Protein AF-A0A1S9TKF7-F1 (afdb_monomer)

Sequence (69 aa):
MNGNTAKKIEFQAENTAVKNEKYLDPKKWHKQDTTWALSLFGTAIGAGVLFLPINAGSGGLLSLLLITL

pLDDT: mean 72.69, std 12.17, range [52.22, 94.38]

InterPro domains:
  IPR018227 Amino acid/polyamine transporter 2 [PTHR35334] (13-68)

Foldseek 3Di:
DPPVVVVVVVVVVVVVVPPDPPPDPPVDDDPVNVVVVVVVVVVCCVVVVVVCVVCCVVVPDPVVVVVVD

Secondary structure (DSSP, 8-state):
--SHHHHHHHHHHHHHHHTT-----TTS--HHHHHHHHHHHHHHHHHHHHHHHHHHHHHTTHHHHHHH-

Mean predicted aligned error: 15.65 Å

Organism: Bacillus cereus (NCBI:txid1396)

Solvent-accessible surface area (backbone atoms only — not comparable to full-atom values): 4294 Å² total; per-residue (Å²): 144,78,72,67,60,60,59,52,50,52,52,47,51,52,54,55,73,64,60,74,82,70,75,74,57,88,92,53,93,49,75,63,56,54,53,54,49,52,51,54,47,52,51,52,50,54,51,53,61,58,57,42,56,75,45,36,79,77,55,47,71,62,63,55,51,71,73,75,106

Structure (mmCIF, N/CA/C/O backbone):
data_AF-A0A1S9TKF7-F1
#
_entry.id   AF-A0A1S9TKF7-F1
#
loop_
_atom_site.group_PDB
_atom_site.id
_atom_site.type_symbol
_atom_site.label_atom_id
_atom_site.label_alt_id
_atom_site.label_comp_id
_atom_site.label_asym_id
_atom_site.label_entity_id
_atom_site.label_seq_id
_atom_site.pdbx_PDB_ins_code
_atom_site.Cartn_x
_atom_site.Cartn_y
_atom_site.Cartn_z
_atom_site.occupancy
_atom_site.B_iso_or_equiv
_atom_site.auth_seq_id
_atom_site.auth_comp_id
_atom_site.auth_asym_id
_atom_site.auth_atom_id
_atom_site.pdbx_PDB_model_num
ATOM 1 N N . MET A 1 1 ? -36.627 -13.622 50.796 1.00 55.50 1 MET A N 1
ATOM 2 C CA . MET A 1 1 ? -37.086 -12.790 49.659 1.00 55.50 1 MET A CA 1
ATOM 3 C C . MET A 1 1 ? -35.868 -12.194 48.942 1.00 55.50 1 MET A C 1
ATOM 5 O O . MET A 1 1 ? -35.493 -11.085 49.274 1.00 55.50 1 MET A O 1
ATOM 9 N N . ASN A 1 2 ? -35.183 -12.912 48.036 1.00 61.94 2 ASN A N 1
ATOM 10 C CA . ASN A 1 2 ? -34.073 -12.322 47.248 1.00 61.94 2 ASN A CA 1
ATOM 11 C C . ASN A 1 2 ? -33.725 -13.133 45.975 1.00 61.94 2 ASN A C 1
ATOM 13 O O . ASN A 1 2 ? -32.572 -13.467 45.733 1.00 61.94 2 ASN A O 1
ATOM 17 N N . GLY A 1 3 ? -34.730 -13.519 45.182 1.00 63.94 3 GLY A N 1
ATOM 18 C CA . GLY A 1 3 ? -34.512 -14.218 43.901 1.00 63.94 3 GLY A CA 1
ATOM 19 C C . GLY A 1 3 ? -34.417 -13.286 42.683 1.00 63.94 3 GLY A C 1
ATOM 20 O O . GLY A 1 3 ? -34.031 -13.708 41.600 1.00 63.94 3 GLY A O 1
ATOM 21 N N . ASN A 1 4 ? -34.778 -12.010 42.841 1.00 75.75 4 ASN A N 1
ATOM 22 C CA . ASN A 1 4 ? -34.867 -11.032 41.750 1.00 75.75 4 ASN A CA 1
ATOM 23 C C . ASN A 1 4 ? -33.533 -10.318 41.462 1.00 75.75 4 ASN A C 1
ATOM 25 O O . ASN A 1 4 ? -33.308 -9.882 40.335 1.00 75.75 4 ASN A O 1
ATOM 29 N N . THR A 1 5 ? -32.635 -10.241 42.446 1.00 77.19 5 THR A N 1
ATOM 30 C CA . THR A 1 5 ? -31.335 -9.576 42.306 1.00 77.19 5 THR A CA 1
ATOM 31 C C . THR A 1 5 ? -30.376 -10.393 41.441 1.00 77.19 5 THR A C 1
ATOM 33 O O . THR A 1 5 ? -29.786 -9.840 40.521 1.00 77.19 5 THR A O 1
ATOM 36 N N . ALA A 1 6 ? -30.279 -11.712 41.649 1.00 75.50 6 ALA A N 1
ATOM 37 C CA . ALA A 1 6 ? -29.395 -12.581 40.860 1.00 75.50 6 ALA A CA 1
ATOM 38 C C . ALA A 1 6 ? -29.759 -12.576 39.365 1.00 75.50 6 ALA A C 1
ATOM 40 O 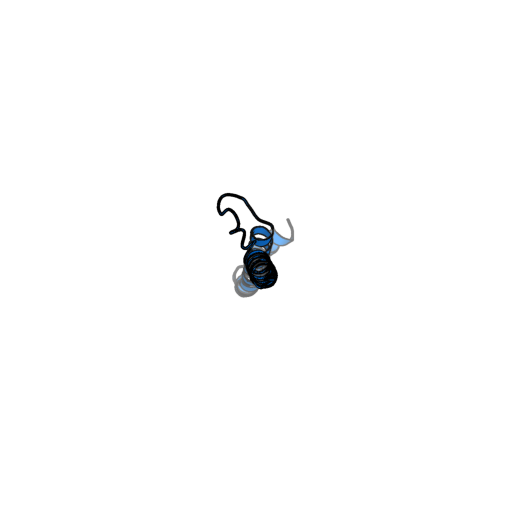O . ALA A 1 6 ? -28.900 -12.361 38.5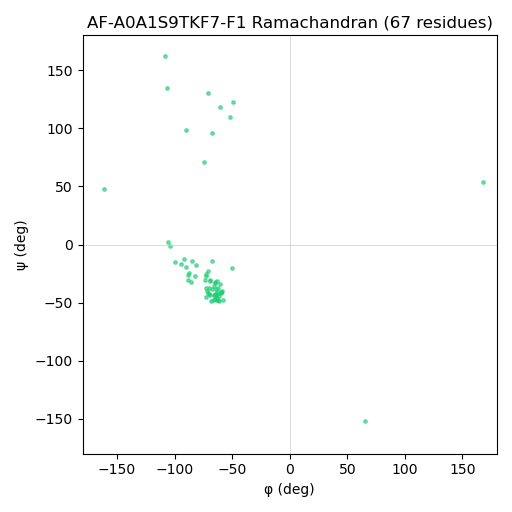15 1.00 75.50 6 ALA A O 1
ATOM 41 N N . LYS A 1 7 ? -31.058 -12.671 39.053 1.00 74.31 7 LYS A N 1
ATOM 42 C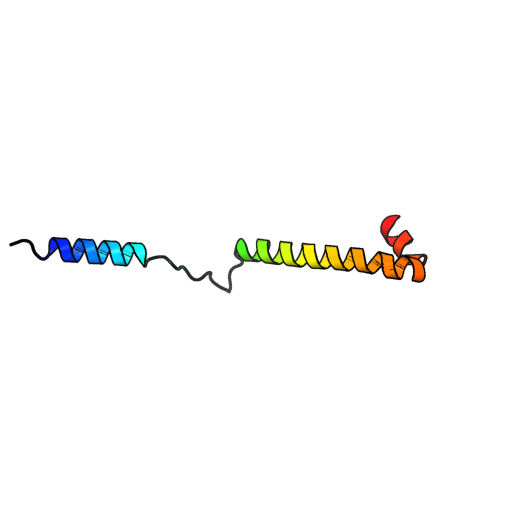 CA . LYS A 1 7 ? -31.561 -12.633 37.672 1.00 74.31 7 LYS A CA 1
ATOM 43 C C . LYS A 1 7 ? -31.270 -11.298 36.968 1.00 74.31 7 LYS A C 1
ATOM 45 O O . LYS A 1 7 ? -31.063 -11.269 35.760 1.00 74.31 7 LYS A O 1
ATOM 50 N N . LYS A 1 8 ? -31.226 -10.185 37.715 1.00 67.31 8 LYS A N 1
ATOM 51 C CA . LYS A 1 8 ? -30.862 -8.858 37.190 1.00 67.31 8 LYS A CA 1
ATOM 52 C C . LYS A 1 8 ? -29.363 -8.748 36.889 1.00 67.31 8 LYS A C 1
ATOM 54 O O . LYS A 1 8 ? -29.001 -8.110 35.906 1.00 67.31 8 LYS A O 1
ATOM 59 N N . ILE A 1 9 ? -28.516 -9.352 37.723 1.00 74.44 9 ILE A N 1
ATOM 60 C CA . ILE A 1 9 ? -27.056 -9.362 37.543 1.00 74.44 9 ILE A CA 1
ATOM 61 C C . ILE A 1 9 ? -26.677 -10.228 36.335 1.00 74.44 9 ILE A C 1
ATOM 63 O O . ILE A 1 9 ? -25.878 -9.794 35.516 1.00 74.44 9 ILE A O 1
ATOM 67 N N . GLU A 1 10 ? -27.293 -11.399 36.175 1.00 72.06 10 GLU A N 1
ATOM 68 C CA . GLU A 1 10 ? -27.062 -12.292 35.031 1.00 72.06 10 GLU A CA 1
ATOM 69 C C . GLU A 1 10 ? -27.552 -11.666 33.718 1.00 72.06 10 GLU A C 1
ATOM 71 O O . GLU A 1 10 ? -26.803 -11.614 32.747 1.00 72.06 10 GLU A O 1
ATOM 76 N N . PHE A 1 11 ? -28.737 -11.038 33.727 1.00 68.62 11 PHE A N 1
ATOM 77 C CA . PHE A 1 11 ? -29.233 -10.266 32.584 1.00 68.62 11 PHE A CA 1
ATOM 78 C C . PHE A 1 11 ? -28.327 -9.072 32.249 1.00 68.62 11 PHE A C 1
ATOM 80 O O . PHE A 1 11 ? -28.115 -8.783 31.078 1.00 68.62 11 PHE A O 1
ATOM 87 N N . GLN A 1 12 ? -27.754 -8.375 33.239 1.00 69.75 12 GLN A N 1
ATOM 88 C CA . GLN A 1 12 ? -26.812 -7.280 32.983 1.00 69.75 12 GLN A CA 1
ATOM 89 C C . GLN A 1 12 ? -25.461 -7.797 32.468 1.00 69.75 12 GLN A C 1
ATOM 91 O O . GLN A 1 12 ? -24.903 -7.190 31.559 1.00 69.75 12 GLN A O 1
ATOM 96 N N . ALA A 1 13 ? -24.943 -8.901 33.009 1.00 67.62 13 ALA A N 1
ATOM 97 C CA . ALA A 1 13 ? -23.691 -9.511 32.570 1.00 67.62 13 ALA A CA 1
ATOM 98 C C . ALA A 1 13 ? -23.804 -10.043 31.132 1.00 67.62 13 ALA A C 1
ATOM 100 O O . ALA A 1 13 ? -22.946 -9.741 30.308 1.00 67.62 13 ALA A O 1
ATOM 101 N N . GLU A 1 14 ? -24.907 -10.716 30.797 1.00 69.75 14 GLU A N 1
ATOM 102 C CA . GLU A 1 14 ? -25.219 -11.159 29.435 1.00 69.75 14 GLU A CA 1
ATOM 103 C C . GLU A 1 14 ? -25.391 -9.958 28.492 1.00 69.75 14 GLU A C 1
ATOM 105 O O . GLU A 1 14 ? -24.773 -9.895 27.433 1.00 69.75 14 GLU A O 1
ATOM 110 N N . ASN A 1 15 ? -26.139 -8.927 28.900 1.00 63.94 15 ASN A N 1
ATOM 111 C CA . ASN A 1 15 ? -26.366 -7.745 28.065 1.00 63.94 15 ASN A CA 1
ATOM 112 C C . ASN A 1 15 ? -25.112 -6.865 27.905 1.00 63.94 15 ASN A C 1
ATOM 114 O O . ASN A 1 15 ? -25.022 -6.126 26.931 1.00 63.94 15 ASN A O 1
ATOM 118 N N . THR A 1 16 ? -24.143 -6.944 28.823 1.00 63.62 16 THR A N 1
ATOM 119 C CA . THR A 1 16 ? -22.849 -6.241 28.729 1.00 63.62 16 THR A CA 1
ATOM 120 C C . THR A 1 16 ? -21.832 -7.047 27.918 1.00 63.62 16 THR A C 1
ATOM 122 O O . THR A 1 16 ? -21.036 -6.451 27.201 1.00 63.62 16 THR A O 1
ATOM 125 N N . ALA A 1 17 ? -21.898 -8.382 27.960 1.00 62.91 17 ALA A N 1
ATOM 126 C CA . ALA A 1 17 ? -21.097 -9.258 27.105 1.00 62.91 17 ALA A CA 1
ATOM 127 C C . ALA A 1 17 ? -21.585 -9.267 25.643 1.00 62.91 17 ALA A C 1
ATOM 129 O O . ALA A 1 17 ? -20.776 -9.399 24.732 1.00 62.91 17 ALA A O 1
ATOM 130 N N . VAL A 1 18 ? -22.891 -9.073 25.412 1.00 60.94 18 VAL A N 1
ATOM 131 C CA . VAL A 1 18 ? -23.507 -9.046 24.069 1.00 60.94 18 VAL A CA 1
ATOM 132 C C . VAL A 1 18 ? -23.538 -7.634 23.458 1.00 60.94 18 VAL A C 1
ATOM 134 O O . VAL A 1 18 ? -23.646 -7.471 22.243 1.00 60.94 18 VAL A O 1
ATOM 137 N N . LYS A 1 19 ? -23.404 -6.565 24.253 1.00 61.16 19 LYS A N 1
ATOM 138 C CA . LYS A 1 19 ? -23.361 -5.197 23.715 1.00 61.16 19 LYS A CA 1
ATOM 139 C C . LYS A 1 19 ? -21.936 -4.773 23.403 1.00 61.16 19 LYS A C 1
ATOM 141 O O . LYS A 1 19 ? -21.231 -4.261 24.265 1.00 61.16 19 LYS A O 1
ATOM 146 N N . ASN A 1 20 ? -21.570 -4.892 22.133 1.00 61.47 20 ASN A N 1
ATOM 147 C CA . ASN A 1 20 ? -21.234 -3.767 21.243 1.00 61.47 20 ASN A CA 1
ATOM 148 C C . ASN A 1 20 ? -20.579 -4.311 19.966 1.00 61.47 20 ASN A C 1
ATOM 150 O O . ASN A 1 20 ? -19.514 -3.858 19.551 1.00 61.47 20 ASN A O 1
ATOM 154 N N . GLU A 1 21 ? -21.241 -5.244 19.288 1.00 63.59 21 GLU A N 1
ATOM 155 C CA . GLU A 1 21 ? -20.934 -5.519 17.886 1.00 63.59 21 GLU A CA 1
ATOM 156 C C . GLU A 1 21 ? -21.506 -4.368 17.053 1.00 63.59 21 GLU A C 1
ATOM 158 O O . GLU A 1 21 ? -22.548 -4.470 16.406 1.00 63.59 21 GLU A O 1
ATOM 163 N N . LYS A 1 22 ? -20.875 -3.191 17.154 1.00 62.97 22 LYS A N 1
ATOM 164 C CA . LYS A 1 22 ? -21.167 -2.088 16.248 1.00 62.97 22 LYS A CA 1
ATOM 165 C C . LYS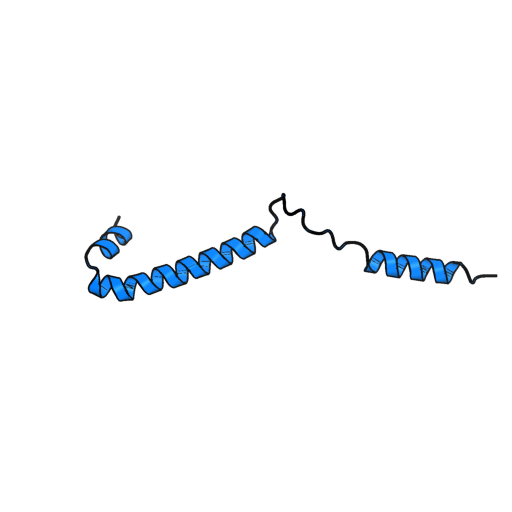 A 1 22 ? -20.680 -2.529 14.879 1.00 62.97 22 LYS A C 1
ATOM 167 O O . LYS A 1 22 ? -19.493 -2.407 14.585 1.00 62.97 22 LYS A O 1
ATOM 172 N N . TYR A 1 23 ? -21.593 -3.059 14.069 1.00 63.94 23 TYR A N 1
ATOM 173 C CA . TYR A 1 23 ? -21.340 -3.241 12.649 1.00 63.94 23 TYR A CA 1
ATOM 174 C C . TYR A 1 23 ? -20.802 -1.921 12.107 1.00 63.94 23 TYR A C 1
ATOM 176 O O . TYR A 1 23 ? -21.390 -0.854 12.297 1.00 63.94 23 TYR A O 1
ATOM 184 N N . LEU A 1 24 ? -19.612 -2.006 11.531 1.00 69.44 24 LEU A N 1
ATOM 185 C CA . LEU A 1 24 ? -18.903 -0.876 10.967 1.00 69.44 24 LEU A CA 1
ATOM 186 C C . LEU A 1 24 ? -19.782 -0.310 9.854 1.00 69.44 24 LEU A C 1
ATOM 188 O O . LEU A 1 24 ? -20.115 -1.023 8.913 1.00 69.44 24 LEU A O 1
ATOM 192 N N . ASP A 1 25 ? -20.206 0.945 9.999 1.00 80.25 25 ASP A N 1
ATOM 193 C CA . ASP A 1 25 ? -21.058 1.630 9.025 1.00 80.25 25 ASP A CA 1
ATOM 194 C C . ASP A 1 25 ? -20.431 1.519 7.623 1.00 80.25 25 ASP A C 1
ATOM 196 O O . ASP A 1 25 ? -19.409 2.164 7.387 1.00 80.25 25 ASP A O 1
ATOM 200 N N . PRO A 1 26 ? -20.998 0.756 6.673 1.00 75.62 26 PRO A N 1
ATOM 201 C CA . PRO A 1 26 ? -20.336 0.454 5.398 1.00 75.62 26 PRO A CA 1
ATOM 202 C C . PRO A 1 26 ? -20.176 1.687 4.497 1.00 75.62 26 PRO A C 1
ATOM 204 O O . PRO A 1 26 ? -19.431 1.674 3.524 1.00 75.62 26 PRO A O 1
ATOM 207 N N . LYS A 1 27 ? -20.887 2.775 4.816 1.00 82.38 27 LYS A N 1
ATOM 208 C CA . LYS A 1 27 ? -20.803 4.064 4.122 1.00 82.38 27 LYS A CA 1
ATOM 209 C C . LYS A 1 27 ? -19.669 4.952 4.646 1.00 82.38 27 LYS A C 1
ATOM 211 O O . LYS A 1 27 ? -19.335 5.957 4.022 1.00 82.38 27 LYS A O 1
ATOM 216 N N . LYS A 1 28 ? -19.101 4.622 5.805 1.00 84.88 28 LYS A N 1
ATOM 217 C CA . LYS A 1 28 ? -18.025 5.378 6.441 1.00 84.88 28 LYS A CA 1
ATOM 218 C C . LYS A 1 28 ? -16.729 4.595 6.293 1.00 84.88 28 LYS A C 1
ATOM 220 O O . LYS A 1 28 ? -16.709 3.403 6.545 1.00 84.88 28 LYS A O 1
ATOM 225 N N . TRP A 1 29 ? -15.652 5.274 5.914 1.00 87.56 29 TRP A N 1
ATOM 226 C CA . TRP A 1 29 ? -14.336 4.646 5.852 1.00 87.56 29 TRP A CA 1
ATOM 227 C C . TRP A 1 29 ? -13.808 4.363 7.261 1.00 87.56 29 TRP A C 1
ATOM 229 O O . TRP A 1 29 ? -13.782 5.257 8.117 1.00 87.56 29 TRP A O 1
ATOM 239 N N . HIS A 1 30 ? -13.359 3.136 7.492 1.00 88.12 30 HIS A N 1
ATOM 240 C CA . HIS A 1 30 ? -12.818 2.670 8.762 1.00 88.12 30 HIS A CA 1
ATOM 241 C C . HIS A 1 30 ? -11.310 2.461 8.684 1.00 88.12 30 HIS A C 1
ATOM 243 O O . HIS A 1 30 ? -10.706 2.328 7.624 1.00 88.12 30 HIS A O 1
ATOM 249 N N . LYS A 1 31 ? -10.666 2.401 9.852 1.00 87.50 31 LYS A N 1
ATOM 250 C CA . LYS A 1 31 ? -9.215 2.160 9.942 1.00 87.50 31 LYS A CA 1
ATOM 251 C C . LYS A 1 31 ? -8.812 0.815 9.330 1.00 87.50 31 LYS A C 1
ATOM 253 O O . LYS A 1 31 ? -7.742 0.716 8.741 1.00 87.50 31 LYS A O 1
ATOM 258 N N . GLN A 1 32 ? -9.679 -0.190 9.452 1.00 87.69 32 GLN A N 1
ATOM 259 C CA . GLN A 1 32 ? -9.464 -1.511 8.870 1.00 87.69 32 GLN A CA 1
ATOM 260 C C . GLN A 1 32 ? -9.430 -1.447 7.342 1.00 87.69 32 GLN A C 1
ATOM 262 O O . GLN A 1 32 ? -8.567 -2.083 6.749 1.00 87.69 32 GLN A O 1
ATOM 267 N N . ASP A 1 33 ? -10.274 -0.624 6.715 1.00 88.81 33 ASP A N 1
ATOM 268 C CA . ASP A 1 33 ? -10.305 -0.464 5.257 1.00 88.81 33 ASP A CA 1
ATOM 269 C C . ASP A 1 33 ? -8.956 0.034 4.725 1.00 88.81 33 ASP A C 1
ATOM 271 O O . ASP A 1 33 ? -8.451 -0.486 3.735 1.00 88.81 33 ASP A O 1
ATOM 275 N N . THR A 1 34 ? -8.305 0.973 5.427 1.00 91.81 34 THR A N 1
ATOM 276 C CA . THR A 1 34 ? -6.939 1.408 5.087 1.00 91.81 34 THR A CA 1
ATOM 277 C C . THR A 1 34 ? -5.922 0.287 5.262 1.00 91.81 34 THR A C 1
ATOM 279 O O . THR A 1 34 ? -5.048 0.139 4.415 1.00 91.81 34 THR A O 1
ATOM 282 N N . THR A 1 35 ? -6.008 -0.502 6.336 1.00 94.38 35 THR A N 1
ATOM 283 C CA . THR A 1 35 ? -5.094 -1.635 6.555 1.00 94.38 35 THR A CA 1
ATOM 284 C C . THR A 1 35 ? -5.219 -2.662 5.433 1.00 94.38 35 THR A C 1
ATOM 286 O O . THR A 1 35 ? -4.212 -3.038 4.840 1.00 94.38 35 THR A O 1
ATOM 289 N N . TRP A 1 36 ? -6.445 -3.054 5.087 1.00 91.94 36 TRP A N 1
ATOM 290 C CA . TRP A 1 36 ? -6.703 -3.990 3.996 1.00 91.94 36 TRP A CA 1
ATOM 291 C C . TRP A 1 36 ? -6.282 -3.419 2.639 1.00 91.94 36 TRP A C 1
ATOM 293 O O . TRP A 1 36 ? -5.617 -4.108 1.868 1.00 91.94 36 TRP A O 1
ATOM 303 N N . ALA A 1 37 ? -6.578 -2.148 2.363 1.00 93.31 37 ALA A N 1
ATOM 304 C CA . ALA A 1 37 ? -6.158 -1.483 1.132 1.00 93.31 37 ALA A CA 1
ATOM 305 C C . ALA A 1 37 ? -4.629 -1.375 1.013 1.00 93.31 37 ALA A C 1
ATOM 307 O O . ALA A 1 37 ? -4.081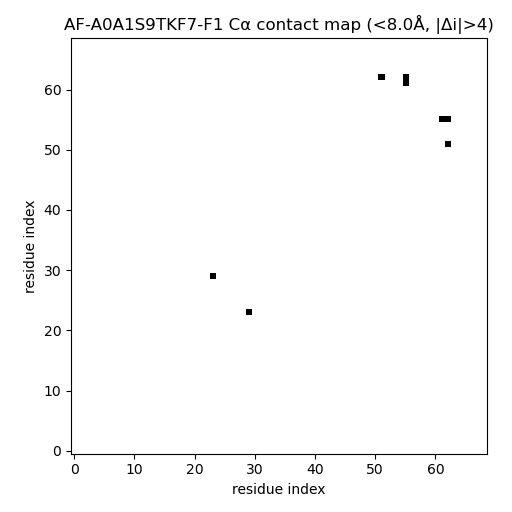 -1.621 -0.059 1.00 93.31 37 ALA A O 1
ATOM 308 N N . LEU A 1 38 ? -3.927 -1.055 2.105 1.00 92.94 38 LEU A N 1
ATOM 309 C CA . LEU A 1 38 ? -2.468 -0.945 2.116 1.00 92.94 38 LEU A CA 1
ATOM 310 C C . LEU A 1 38 ? -1.798 -2.307 1.898 1.00 92.94 38 LEU A C 1
ATOM 312 O O . LEU A 1 38 ? -0.808 -2.392 1.175 1.00 92.94 38 LEU A O 1
ATOM 316 N N . SER A 1 39 ? -2.356 -3.380 2.465 1.00 92.44 39 SER A N 1
ATOM 317 C CA . SER A 1 39 ? -1.898 -4.747 2.203 1.00 92.44 39 SER A CA 1
ATOM 318 C C . SER A 1 39 ? -2.129 -5.165 0.747 1.00 92.44 39 SER A C 1
ATOM 320 O O . SER A 1 39 ? -1.198 -5.658 0.112 1.00 92.44 39 SER A O 1
ATOM 322 N N . LEU A 1 40 ? -3.322 -4.915 0.188 1.00 92.62 40 LEU A N 1
ATOM 323 C CA . LEU A 1 40 ? -3.619 -5.186 -1.227 1.00 92.62 40 LEU A CA 1
ATOM 324 C C . LEU A 1 40 ? -2.683 -4.408 -2.158 1.00 92.62 40 LEU A C 1
ATOM 326 O O . LEU A 1 40 ? -2.169 -4.964 -3.129 1.00 92.62 40 LEU A O 1
ATOM 330 N N . PHE A 1 41 ? -2.413 -3.144 -1.831 1.00 90.88 41 PHE A N 1
ATOM 331 C CA . PHE A 1 41 ? -1.457 -2.315 -2.552 1.00 90.88 41 PHE A CA 1
ATOM 332 C C . PHE A 1 41 ? -0.035 -2.885 -2.471 1.00 90.88 41 PHE A C 1
ATOM 334 O O . PHE A 1 41 ? 0.613 -3.047 -3.501 1.00 90.88 41 PHE A O 1
ATOM 341 N N . GLY A 1 42 ? 0.438 -3.264 -1.280 1.00 89.81 42 GLY A N 1
ATOM 342 C CA . GLY A 1 42 ? 1.762 -3.861 -1.089 1.00 89.81 42 GLY A CA 1
ATOM 343 C C . GLY A 1 42 ? 1.963 -5.157 -1.880 1.00 89.81 42 GLY A C 1
ATOM 344 O O . GLY A 1 42 ? 3.019 -5.350 -2.477 1.00 89.81 42 GLY A O 1
ATOM 345 N N . THR A 1 43 ? 0.945 -6.019 -1.959 1.00 89.44 43 THR A N 1
ATOM 346 C CA . THR A 1 43 ? 0.988 -7.236 -2.785 1.00 89.44 43 THR A CA 1
ATOM 347 C C . THR A 1 43 ? 0.956 -6.922 -4.280 1.00 89.44 43 THR A C 1
ATOM 349 O O . THR A 1 43 ? 1.719 -7.521 -5.036 1.00 89.44 43 THR A O 1
ATOM 352 N N . ALA A 1 44 ? 0.119 -5.976 -4.714 1.00 87.81 44 ALA A N 1
ATOM 353 C CA . ALA A 1 44 ? 0.047 -5.563 -6.115 1.00 87.81 44 ALA A CA 1
ATOM 354 C C . ALA A 1 44 ? 1.370 -4.946 -6.596 1.00 87.81 44 ALA A C 1
ATOM 356 O O . ALA A 1 44 ? 1.848 -5.290 -7.675 1.00 87.81 44 ALA A O 1
ATOM 357 N N . ILE A 1 45 ? 1.997 -4.098 -5.774 1.00 85.62 45 ILE A N 1
ATOM 358 C CA . ILE A 1 45 ? 3.331 -3.546 -6.036 1.00 85.62 45 ILE A CA 1
ATOM 359 C C . ILE A 1 45 ? 4.389 -4.652 -5.990 1.00 85.62 45 ILE A C 1
ATOM 361 O O . ILE A 1 45 ? 5.186 -4.755 -6.915 1.00 85.62 45 ILE A O 1
ATOM 365 N N . GLY A 1 46 ? 4.384 -5.511 -4.968 1.00 83.06 46 GLY A N 1
ATOM 366 C CA . GLY A 1 46 ? 5.354 -6.599 -4.830 1.00 83.06 46 GLY A CA 1
ATOM 367 C C . GLY A 1 46 ? 5.350 -7.550 -6.029 1.00 83.06 46 GLY A C 1
ATOM 368 O O . GLY A 1 46 ? 6.400 -7.818 -6.605 1.00 83.06 46 GLY A O 1
ATOM 369 N N . ALA A 1 47 ? 4.170 -8.000 -6.462 1.00 82.00 47 ALA A N 1
ATOM 370 C CA . ALA A 1 47 ? 4.030 -8.820 -7.660 1.00 82.00 47 ALA A CA 1
ATOM 371 C C . ALA A 1 47 ? 4.353 -8.020 -8.933 1.00 82.00 47 ALA A C 1
ATOM 373 O O . ALA A 1 47 ? 5.151 -8.471 -9.747 1.00 82.00 47 ALA A O 1
ATOM 374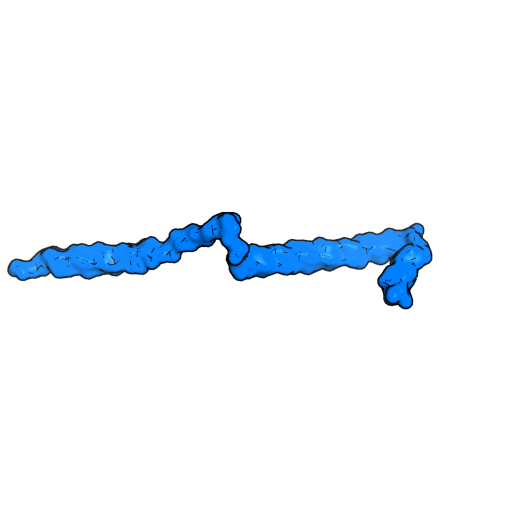 N N . GLY A 1 48 ? 3.796 -6.819 -9.104 1.00 71.81 48 GLY A N 1
ATOM 375 C CA . GLY A 1 48 ? 3.997 -6.001 -10.304 1.00 71.81 48 GLY A CA 1
ATOM 376 C C . GLY A 1 48 ? 5.463 -5.636 -10.558 1.00 71.81 48 GLY A C 1
ATOM 377 O O . GLY A 1 48 ? 5.934 -5.731 -11.689 1.00 71.81 48 GLY A O 1
ATOM 378 N N . VAL A 1 49 ? 6.213 -5.302 -9.504 1.00 68.94 49 VAL A N 1
ATOM 379 C CA . VAL A 1 49 ? 7.652 -5.010 -9.579 1.00 68.94 49 VAL A CA 1
ATOM 380 C C . VAL A 1 49 ? 8.480 -6.276 -9.795 1.00 68.94 49 VAL A C 1
ATOM 382 O O . VAL A 1 49 ? 9.539 -6.172 -10.393 1.00 68.94 49 VAL A O 1
ATOM 385 N N . LEU A 1 50 ? 8.024 -7.463 -9.375 1.00 64.38 50 LEU A N 1
ATOM 386 C CA . LEU A 1 50 ? 8.707 -8.743 -9.637 1.00 64.38 50 LEU A CA 1
ATOM 387 C C . LEU A 1 50 ? 8.399 -9.335 -11.023 1.00 64.38 50 LEU A C 1
ATOM 389 O O . LEU A 1 50 ? 9.240 -10.032 -11.589 1.00 64.38 50 LEU A O 1
ATOM 393 N N . PHE A 1 51 ? 7.241 -9.027 -11.609 1.00 58.94 51 PHE A N 1
ATOM 394 C CA . PHE A 1 51 ? 6.910 -9.403 -12.988 1.00 58.94 51 PHE A CA 1
ATOM 395 C C . PHE A 1 51 ? 7.505 -8.448 -14.031 1.00 58.94 51 PHE A C 1
ATOM 397 O O . PHE A 1 51 ? 7.658 -8.828 -15.193 1.00 58.94 51 PHE A O 1
ATOM 404 N N . LEU A 1 52 ? 7.917 -7.247 -13.620 1.00 59.09 52 LEU A N 1
ATOM 405 C CA . LEU A 1 52 ? 8.661 -6.320 -14.465 1.00 59.09 52 LEU A CA 1
ATOM 406 C C . LEU A 1 52 ? 10.056 -6.852 -14.876 1.00 59.09 52 LEU A C 1
ATOM 408 O O . LEU A 1 52 ? 10.319 -6.837 -16.067 1.00 59.09 52 LEU A O 1
ATOM 412 N N . PRO A 1 53 ? 10.936 -7.392 -14.004 1.00 53.81 53 PRO A N 1
ATOM 413 C CA . PRO A 1 53 ? 12.282 -7.846 -14.368 1.00 53.81 53 PRO A CA 1
ATOM 414 C C . PRO A 1 53 ? 12.318 -9.099 -15.246 1.00 53.81 53 PRO A C 1
ATOM 416 O O . PRO A 1 53 ? 13.199 -9.199 -16.098 1.00 53.81 53 PRO A O 1
ATOM 419 N N . ILE A 1 54 ? 11.350 -10.014 -15.114 1.00 56.94 54 ILE A N 1
ATOM 420 C CA . ILE A 1 54 ? 11.273 -11.197 -15.990 1.00 56.94 54 ILE A CA 1
ATOM 421 C C . ILE A 1 54 ? 10.997 -10.772 -17.441 1.00 56.94 54 ILE A C 1
ATOM 423 O O . ILE A 1 54 ? 11.521 -11.390 -18.36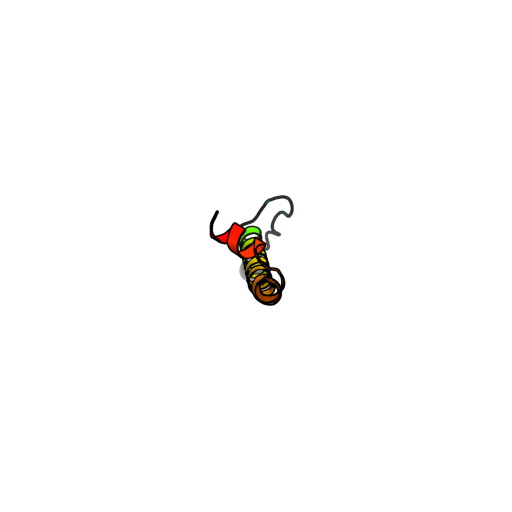3 1.00 56.94 54 ILE A O 1
ATOM 427 N N . ASN A 1 55 ? 10.255 -9.674 -17.642 1.00 52.22 55 ASN A N 1
ATOM 428 C CA . ASN A 1 55 ? 10.009 -9.092 -18.961 1.00 52.22 55 ASN A CA 1
ATOM 429 C C . ASN A 1 55 ? 10.838 -7.822 -19.254 1.00 52.22 55 ASN A C 1
ATOM 431 O O . ASN A 1 55 ? 10.711 -7.289 -20.340 1.00 52.22 55 ASN A O 1
ATOM 435 N N . ALA A 1 56 ? 11.683 -7.310 -18.349 1.00 54.41 56 ALA A N 1
ATOM 436 C CA . ALA A 1 56 ? 12.582 -6.164 -18.585 1.00 54.41 56 ALA A CA 1
ATOM 437 C C . ALA A 1 56 ? 13.929 -6.614 -19.161 1.00 54.41 56 ALA A C 1
ATOM 439 O O . ALA A 1 56 ? 14.567 -5.869 -19.901 1.00 54.41 56 ALA A O 1
ATOM 440 N N . GLY A 1 57 ? 14.322 -7.862 -18.884 1.00 55.56 57 GLY A N 1
ATOM 441 C CA . GLY A 1 57 ? 15.393 -8.535 -19.617 1.00 55.56 57 GLY A CA 1
ATOM 442 C C . GLY A 1 57 ? 15.042 -8.771 -21.095 1.00 55.56 57 GLY A C 1
ATOM 443 O O . GLY A 1 57 ? 15.925 -8.675 -21.941 1.00 55.56 57 GLY A O 1
ATOM 444 N N . SER A 1 58 ? 13.763 -9.011 -21.425 1.00 58.31 58 SER A N 1
ATOM 445 C CA . SER A 1 58 ? 13.256 -9.126 -22.810 1.00 58.31 58 SER A CA 1
ATOM 446 C C . SER A 1 58 ? 12.577 -7.859 -23.360 1.00 58.31 58 SER A C 1
ATOM 448 O O . SER A 1 58 ? 12.379 -7.760 -24.567 1.00 58.31 58 SER A O 1
ATOM 450 N N . GLY A 1 59 ? 12.218 -6.892 -22.509 1.00 60.50 59 GLY A N 1
ATOM 451 C CA . GLY A 1 59 ? 11.396 -5.708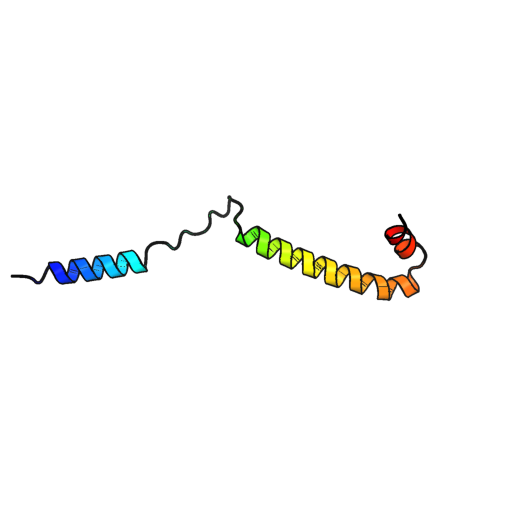 -22.827 1.00 60.50 59 GLY A CA 1
ATOM 452 C C . GLY A 1 59 ? 12.156 -4.382 -22.928 1.00 60.50 59 GLY A C 1
ATOM 453 O O . GLY A 1 59 ? 11.547 -3.346 -23.195 1.00 60.50 59 GLY A O 1
ATOM 454 N N . GLY A 1 60 ? 13.481 -4.394 -22.774 1.00 67.12 60 GLY A N 1
ATOM 455 C CA . GLY A 1 60 ? 14.350 -3.289 -23.181 1.00 67.12 60 GLY A CA 1
ATOM 456 C C . GLY A 1 60 ? 14.166 -1.958 -22.431 1.00 67.12 60 GLY A C 1
ATOM 457 O O . GLY A 1 60 ? 13.788 -1.903 -21.262 1.00 67.12 60 GLY A O 1
ATOM 458 N N . LEU A 1 61 ? 14.493 -0.871 -23.142 1.00 61.16 61 LEU A N 1
ATOM 459 C CA . LEU A 1 61 ? 14.769 0.506 -22.688 1.00 61.16 61 LEU A CA 1
ATOM 460 C C . LEU A 1 61 ? 13.725 1.147 -21.735 1.00 61.16 61 LEU A C 1
ATOM 462 O O . LEU A 1 61 ? 14.064 2.086 -21.018 1.00 61.16 61 LEU A O 1
ATOM 466 N N . LEU A 1 62 ? 12.478 0.656 -21.690 1.00 70.00 62 LEU A N 1
ATOM 467 C CA . LEU A 1 62 ? 11.379 1.248 -20.906 1.00 70.00 62 LEU A CA 1
ATOM 468 C C . LEU A 1 62 ? 11.541 1.092 -19.386 1.00 70.00 62 LEU A C 1
ATOM 470 O O . LEU A 1 62 ? 11.235 2.027 -18.648 1.00 70.00 62 LEU A O 1
ATOM 474 N N . SER A 1 63 ? 12.058 -0.042 -18.900 1.00 66.00 63 SER A N 1
ATOM 475 C CA . SER A 1 63 ? 12.316 -0.223 -17.460 1.00 66.00 63 SER A CA 1
ATOM 476 C C . SER A 1 63 ? 13.464 0.653 -16.956 1.00 66.00 63 SER A C 1
ATOM 478 O O . SER A 1 63 ? 13.437 1.084 -15.807 1.00 66.00 63 SER A O 1
ATOM 480 N N . LEU A 1 64 ? 14.448 0.953 -17.813 1.00 67.81 64 LEU A N 1
ATOM 481 C CA . LEU A 1 64 ? 15.546 1.868 -17.486 1.00 67.81 64 LEU A CA 1
ATOM 482 C C . LEU A 1 64 ? 15.061 3.324 -17.406 1.00 67.81 64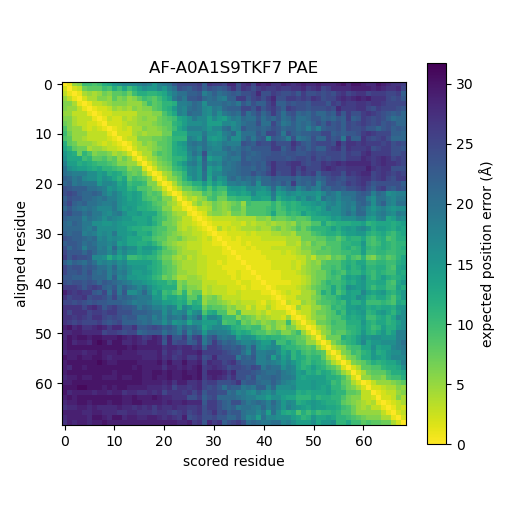 LEU A C 1
ATOM 484 O O . LEU A 1 64 ? 15.452 4.055 -16.500 1.00 67.81 64 LEU A O 1
ATOM 488 N N . LEU A 1 65 ? 14.192 3.732 -18.336 1.00 69.50 65 LEU A N 1
ATOM 489 C CA . LEU A 1 65 ? 13.670 5.099 -18.421 1.00 69.50 65 LEU A CA 1
ATOM 490 C C . LEU A 1 65 ? 12.794 5.450 -17.208 1.00 69.50 65 LEU A C 1
ATOM 492 O O . LEU A 1 65 ? 12.877 6.563 -16.714 1.00 69.50 65 LEU A O 1
ATOM 496 N N . LEU A 1 66 ? 12.029 4.490 -16.674 1.00 71.00 66 LEU A N 1
ATOM 497 C CA . LEU A 1 66 ? 11.211 4.686 -15.467 1.00 71.00 66 LEU A CA 1
ATOM 498 C C . LEU A 1 66 ? 12.023 4.775 -14.162 1.00 71.00 66 LEU A C 1
ATOM 500 O O . LEU A 1 66 ? 11.526 5.304 -13.177 1.00 71.00 66 LEU A O 1
ATOM 504 N N . ILE A 1 67 ? 13.223 4.188 -14.129 1.00 71.31 67 ILE A N 1
ATOM 505 C CA . ILE A 1 67 ? 14.107 4.199 -12.951 1.00 71.31 67 ILE A CA 1
ATOM 506 C C . ILE A 1 67 ? 15.015 5.430 -12.938 1.00 71.31 67 ILE A C 1
ATOM 508 O O . ILE A 1 67 ? 15.428 5.872 -11.869 1.00 71.31 67 ILE A O 1
ATOM 512 N N . THR A 1 68 ? 15.371 5.938 -14.122 1.00 67.50 68 THR A N 1
ATOM 513 C CA . THR A 1 68 ? 16.333 7.036 -14.269 1.00 67.50 68 THR A CA 1
ATOM 514 C C . THR A 1 68 ? 15.688 8.419 -14.353 1.00 67.50 68 THR A C 1
ATOM 516 O O . THR A 1 68 ? 16.415 9.404 -14.219 1.00 67.50 68 THR A O 1
ATOM 519 N N . LEU A 1 69 ? 14.383 8.493 -14.631 1.00 61.03 69 LEU A N 1
ATOM 520 C CA . LEU A 1 69 ? 13.596 9.726 -14.720 1.00 61.03 69 LEU A CA 1
ATOM 521 C C . LEU A 1 69 ? 12.864 9.981 -13.400 1.00 61.03 69 LEU A C 1
ATOM 523 O O . LEU A 1 69 ? 12.853 11.154 -12.970 1.00 61.03 69 LEU A O 1
#

Radius of gyration: 27.52 Å; Cα contacts (8 Å, |Δi|>4): 4; chains: 1; bounding box: 53×24×73 Å